Protein AF-A0A8C0FYX8-F1 (afdb_monomer)

Organism: Chelonoidis abingdonii (NCBI:txid106734)

Secondary structure (DSSP, 8-state):
-----THHHHTS-HHHHHHHHHHHHHHHHHHHHHHHTT--HHHHHHHHHHHHHHHHHHHHHHHHHHHHHHHHHTTSS-----

InterPro domains:
  IPR001854 Large ribosomal subunit protein uL29 [MF_00374] (4-64)
  IPR001854 Large ribosomal subunit protein uL29 [PF00831] (8-63)
  IPR001854 Large ribosomal subunit protein uL29 [TIGR00012] (8-63)
  IPR001854 Large ribosomal subunit protein uL29 [cd00427] (8-63)
  IPR018254 Large ribosomal subunit protein uL29, conserved site [PS00579] (43-57)
  IPR036049 Large ribosomal subunit protein uL29 superfamily [G3DSA:1.10.287.310] (1-76)
  IPR036049 Large ribosomal subunit protein uL29 superfamily [SSF46561] (4-64)
  IPR045059 Large ribosomal subunit protein uL29, eukaryota [PTHR45722] (1-74)

Structure (mmCIF, N/CA/C/O backbone):
data_AF-A0A8C0FYX8-F1
#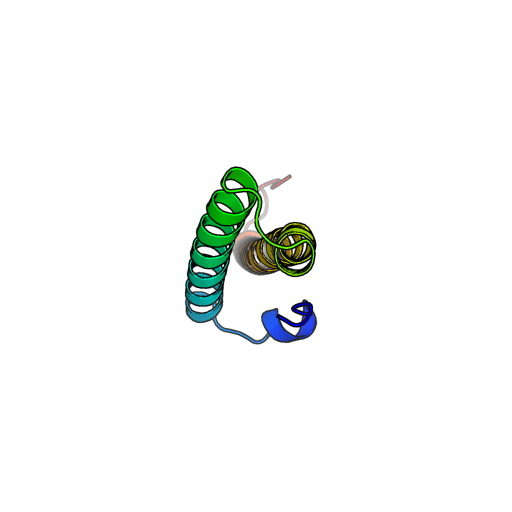
_entry.id   AF-A0A8C0FYX8-F1
#
loop_
_atom_site.group_PDB
_atom_site.id
_atom_site.type_symbol
_atom_site.label_atom_id
_atom_site.label_alt_id
_atom_site.label_comp_id
_atom_site.label_asym_id
_atom_site.label_entity_id
_atom_site.label_seq_id
_atom_site.pdbx_PDB_ins_code
_atom_site.Cartn_x
_atom_site.Cartn_y
_atom_site.Cartn_z
_atom_site.occupancy
_atom_site.B_iso_or_equiv
_atom_site.auth_seq_id
_atom_site.auth_comp_id
_atom_site.auth_asym_id
_atom_site.auth_atom_id
_atom_site.pdbx_PDB_model_num
ATOM 1 N N . MET A 1 1 ? 0.434 -8.679 -9.981 1.00 58.44 1 MET A N 1
ATOM 2 C CA . MET A 1 1 ? -0.319 -8.579 -8.719 1.00 58.44 1 MET A CA 1
ATOM 3 C C . MET A 1 1 ? -1.765 -8.220 -8.995 1.00 58.44 1 MET A C 1
ATOM 5 O O . MET A 1 1 ? -2.024 -7.237 -9.684 1.00 58.44 1 MET A O 1
ATOM 9 N N . ALA A 1 2 ? -2.694 -9.025 -8.483 1.00 64.69 2 ALA A N 1
ATOM 10 C 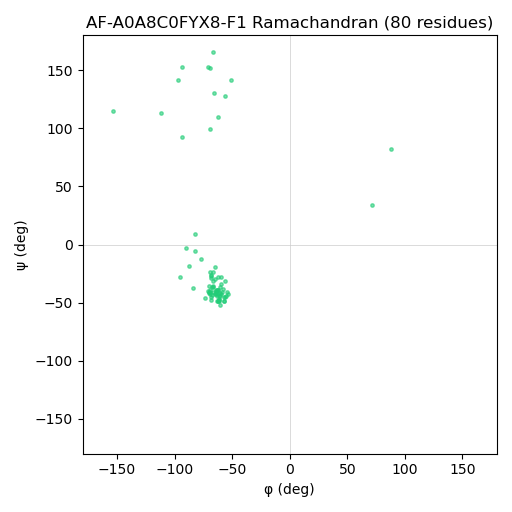CA . ALA A 1 2 ? -4.115 -8.712 -8.523 1.00 64.69 2 ALA A CA 1
ATOM 11 C C . ALA A 1 2 ? -4.441 -7.554 -7.562 1.00 64.69 2 ALA A C 1
ATOM 13 O O . ALA A 1 2 ? -3.759 -7.322 -6.564 1.00 64.69 2 ALA A O 1
ATOM 14 N N . LYS A 1 3 ? -5.496 -6.801 -7.872 1.00 74.19 3 LYS A N 1
ATOM 15 C CA . LYS A 1 3 ? -5.988 -5.691 -7.049 1.00 74.19 3 LYS A CA 1
ATOM 16 C C . LYS A 1 3 ? -6.427 -6.222 -5.674 1.00 74.19 3 LYS A C 1
ATOM 18 O O . LYS A 1 3 ? -7.478 -6.849 -5.589 1.00 74.19 3 LYS A O 1
ATOM 23 N N . ILE A 1 4 ? -5.685 -5.900 -4.609 1.00 80.50 4 ILE A N 1
ATOM 24 C CA . ILE A 1 4 ? -6.053 -6.259 -3.225 1.00 80.50 4 ILE A CA 1
ATOM 25 C C . ILE A 1 4 ? -7.441 -5.700 -2.914 1.00 80.50 4 ILE A C 1
ATOM 27 O O . ILE A 1 4 ? -7.672 -4.513 -3.145 1.00 80.50 4 ILE A O 1
ATOM 31 N N . LYS A 1 5 ? -8.387 -6.507 -2.431 1.00 81.19 5 LYS A N 1
ATOM 32 C CA . LYS A 1 5 ? -9.728 -6.023 -2.072 1.00 81.19 5 LYS A CA 1
ATOM 33 C C . LYS A 1 5 ? -9.781 -5.754 -0.570 1.00 81.19 5 LYS A C 1
ATOM 35 O O . LYS A 1 5 ? -9.213 -6.492 0.221 1.00 81.19 5 LYS A O 1
ATOM 40 N N . ALA A 1 6 ? -10.473 -4.686 -0.174 1.00 75.56 6 ALA A N 1
ATOM 41 C CA . ALA A 1 6 ? -10.536 -4.276 1.231 1.00 75.56 6 ALA A CA 1
ATOM 42 C C . ALA A 1 6 ? -11.247 -5.311 2.124 1.00 75.56 6 ALA A C 1
ATOM 44 O O . ALA A 1 6 ? -10.894 -5.447 3.291 1.00 75.56 6 ALA A O 1
ATOM 45 N N . ARG A 1 7 ? -12.195 -6.074 1.559 1.00 79.44 7 ARG A N 1
ATOM 46 C CA . ARG A 1 7 ? -12.853 -7.206 2.235 1.00 79.44 7 ARG A CA 1
ATOM 47 C C . ARG A 1 7 ? -11.855 -8.220 2.795 1.00 79.44 7 ARG A C 1
ATOM 49 O O . ARG A 1 7 ? -11.981 -8.609 3.947 1.00 79.44 7 ARG A O 1
ATOM 56 N N . ASP A 1 8 ? -10.822 -8.546 2.026 1.00 80.62 8 ASP A N 1
ATOM 57 C CA . ASP A 1 8 ? -9.853 -9.588 2.380 1.00 80.62 8 ASP A CA 1
ATOM 58 C C . ASP A 1 8 ? -8.843 -9.102 3.437 1.00 80.62 8 ASP A C 1
ATOM 60 O O . ASP A 1 8 ? -8.086 -9.894 3.990 1.00 80.62 8 ASP A O 1
ATOM 64 N N . LEU A 1 9 ? -8.799 -7.790 3.704 1.00 80.12 9 LEU A N 1
ATOM 65 C CA . LEU A 1 9 ? -7.892 -7.168 4.672 1.00 80.12 9 LEU A CA 1
ATOM 66 C C . LEU A 1 9 ? -8.535 -6.979 6.048 1.00 80.12 9 LEU A C 1
ATOM 68 O O . LEU A 1 9 ? -7.827 -6.979 7.048 1.00 80.12 9 LEU A O 1
ATOM 72 N N . ARG A 1 10 ? -9.864 -6.827 6.115 1.00 78.31 10 ARG A N 1
ATOM 73 C CA . ARG A 1 10 ? -10.583 -6.601 7.382 1.00 78.31 10 ARG A CA 1
ATOM 74 C C . ARG A 1 10 ? -10.590 -7.818 8.311 1.00 78.31 10 ARG A C 1
ATOM 76 O O . ARG A 1 10 ? -10.746 -7.638 9.509 1.00 78.31 10 ARG A O 1
ATOM 83 N N . GLY A 1 11 ? -10.415 -9.0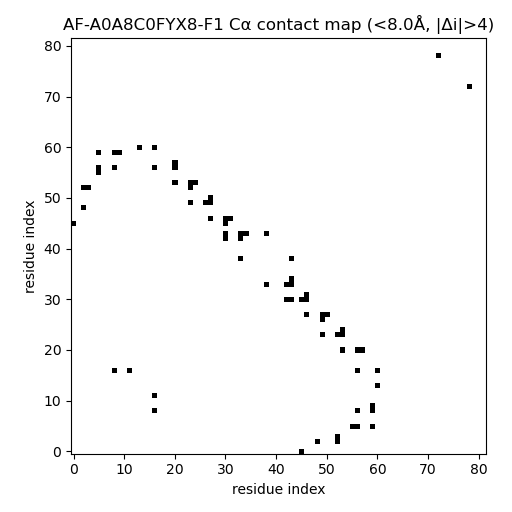26 7.772 1.00 80.50 11 GLY A N 1
ATOM 84 C CA . GLY A 1 11 ? -10.353 -10.268 8.554 1.00 80.50 11 GLY A CA 1
ATOM 85 C C . GLY A 1 11 ? -8.950 -10.668 9.026 1.00 80.50 11 GLY A C 1
ATOM 86 O O . GLY A 1 11 ? -8.817 -11.676 9.711 1.00 80.50 11 GLY A O 1
ATOM 87 N N . LYS A 1 12 ? -7.902 -9.924 8.651 1.00 82.94 12 LYS A N 1
ATOM 88 C CA . LYS A 1 12 ? -6.507 -10.267 8.971 1.00 82.94 12 LYS A CA 1
ATOM 89 C C . LYS A 1 12 ? -6.038 -9.589 10.252 1.00 82.94 12 LYS A C 1
ATOM 91 O O . LYS A 1 12 ? -6.495 -8.499 10.599 1.00 82.94 12 LYS A O 1
ATOM 96 N N . LYS A 1 13 ? -5.071 -10.211 10.931 1.00 86.12 13 LYS A N 1
ATOM 97 C CA . LYS A 1 13 ? -4.431 -9.629 12.119 1.00 86.12 13 LYS A CA 1
ATOM 98 C C . LYS A 1 13 ? -3.563 -8.427 11.738 1.00 86.12 13 LYS A C 1
ATOM 100 O O . LYS A 1 13 ? -3.005 -8.361 10.642 1.00 86.12 13 LYS A O 1
ATOM 105 N N . LYS A 1 14 ? -3.397 -7.487 12.676 1.00 85.19 14 LYS A N 1
ATOM 106 C CA . LYS A 1 14 ? -2.590 -6.267 12.480 1.00 85.19 14 LYS A CA 1
ATOM 107 C C . LYS A 1 14 ? -1.156 -6.583 12.035 1.00 85.19 14 LYS A C 1
ATOM 109 O O . LYS A 1 14 ? -0.642 -5.915 11.148 1.00 85.19 14 LYS A O 1
ATOM 114 N N . GLU A 1 15 ? -0.536 -7.611 12.606 1.00 87.69 15 GLU A N 1
ATOM 115 C CA . GLU A 1 15 ? 0.834 -8.025 12.272 1.00 87.69 15 GLU A CA 1
ATOM 116 C C . GLU A 1 15 ? 0.972 -8.505 10.823 1.00 87.69 15 GLU A C 1
ATOM 118 O O . GLU A 1 15 ? 1.917 -8.136 10.130 1.00 87.69 15 GLU A O 1
ATOM 123 N N . GLU A 1 16 ? 0.004 -9.275 10.327 1.00 88.06 16 GLU A N 1
ATOM 124 C CA . GLU A 1 16 ? -0.010 -9.739 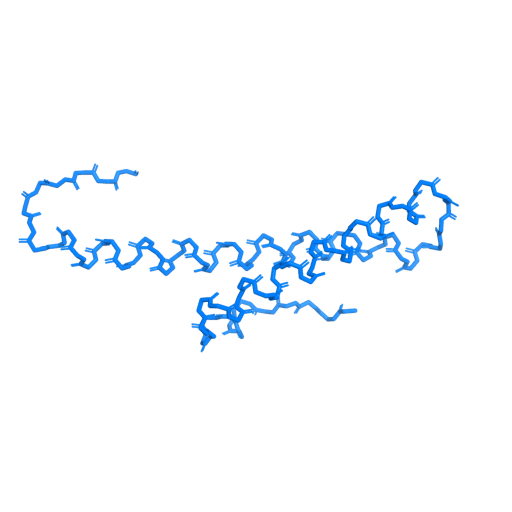8.936 1.00 88.06 16 GLU A CA 1
ATOM 125 C C . GLU A 1 16 ? -0.209 -8.581 7.955 1.00 88.06 16 GLU A C 1
ATOM 127 O O . GLU A 1 16 ? 0.381 -8.572 6.874 1.00 88.06 16 GLU A O 1
ATOM 132 N N . LEU A 1 17 ? -1.025 -7.589 8.332 1.00 87.56 17 LEU A N 1
ATOM 133 C CA . LEU A 1 17 ? -1.218 -6.374 7.542 1.00 87.56 17 LEU A CA 1
ATOM 134 C C . LEU A 1 17 ? 0.058 -5.525 7.480 1.00 87.56 17 LEU A C 1
ATOM 136 O O . LEU A 1 17 ? 0.332 -4.936 6.437 1.00 87.56 17 LEU A O 1
ATOM 140 N N . LEU A 1 18 ? 0.841 -5.475 8.563 1.00 90.06 18 LEU A N 1
ATOM 141 C CA . LEU A 1 18 ? 2.130 -4.778 8.589 1.00 90.06 18 LEU A CA 1
ATOM 142 C C . LEU A 1 18 ? 3.165 -5.479 7.703 1.00 90.06 18 LEU A C 1
ATOM 144 O O . LEU A 1 18 ? 3.778 -4.819 6.871 1.00 90.06 18 LEU A O 1
ATOM 148 N N . LYS A 1 19 ? 3.269 -6.811 7.784 1.00 91.94 19 LYS A N 1
ATOM 149 C CA . LYS A 1 19 ? 4.141 -7.595 6.891 1.00 91.94 19 LYS A CA 1
ATOM 150 C C . LYS A 1 19 ? 3.790 -7.368 5.416 1.00 91.94 19 LYS A C 1
ATOM 152 O O . LYS A 1 19 ? 4.646 -6.985 4.627 1.00 91.94 19 LYS A O 1
ATOM 157 N N . GLN A 1 20 ? 2.502 -7.468 5.068 1.00 89.06 20 GLN A N 1
ATOM 158 C CA . GLN A 1 20 ? 2.020 -7.187 3.706 1.00 89.06 20 GLN A CA 1
ATOM 159 C C . GLN A 1 20 ? 2.326 -5.755 3.249 1.00 89.06 20 GLN A C 1
ATOM 161 O O . GLN A 1 20 ? 2.537 -5.508 2.063 1.00 89.06 20 GLN A O 1
ATOM 166 N N . LEU A 1 21 ? 2.307 -4.791 4.167 1.00 90.88 21 LEU A N 1
ATOM 167 C CA . LEU A 1 21 ? 2.608 -3.401 3.861 1.00 90.88 21 LEU A CA 1
ATOM 168 C C . LEU A 1 21 ? 4.091 -3.206 3.528 1.00 90.88 21 LEU A C 1
ATOM 170 O O . LEU A 1 21 ? 4.397 -2.448 2.603 1.00 90.88 21 LEU A O 1
ATOM 174 N N . ASP A 1 22 ? 4.989 -3.883 4.236 1.00 93.38 22 ASP A N 1
ATOM 175 C CA . ASP A 1 22 ? 6.426 -3.790 3.985 1.00 93.38 22 ASP A CA 1
ATOM 176 C C . ASP A 1 22 ? 6.820 -4.486 2.677 1.00 93.38 22 ASP A C 1
ATOM 178 O O . ASP A 1 22 ? 7.530 -3.884 1.868 1.00 93.38 22 ASP A O 1
ATOM 182 N N . ASP A 1 23 ? 6.237 -5.648 2.373 1.00 92.31 23 ASP A N 1
ATOM 183 C CA . ASP A 1 23 ? 6.420 -6.318 1.077 1.00 92.31 23 ASP A CA 1
ATOM 184 C C . ASP A 1 23 ? 6.008 -5.408 -0.098 1.00 92.31 23 ASP A C 1
ATOM 186 O O . ASP A 1 23 ? 6.738 -5.244 -1.081 1.00 92.31 23 ASP A O 1
ATOM 190 N N . LEU A 1 24 ? 4.855 -4.734 0.021 1.00 92.19 24 LEU A N 1
ATOM 191 C CA . LEU A 1 24 ? 4.363 -3.804 -1.002 1.00 92.19 24 LEU A CA 1
ATOM 192 C C . LEU A 1 24 ? 5.246 -2.554 -1.150 1.00 92.19 24 LEU A C 1
ATOM 194 O O . LEU A 1 24 ? 5.336 -1.991 -2.245 1.00 92.19 24 LEU A O 1
ATOM 198 N N . LYS A 1 25 ? 5.890 -2.086 -0.073 1.00 92.75 25 LYS A N 1
ATOM 199 C CA . LYS A 1 25 ? 6.851 -0.971 -0.139 1.00 92.75 25 LYS A CA 1
ATOM 200 C C . LYS A 1 25 ? 8.130 -1.378 -0.864 1.00 92.75 25 LYS A C 1
ATOM 202 O O . LYS A 1 25 ? 8.630 -0.591 -1.672 1.00 92.75 25 LYS A O 1
ATOM 207 N N . VAL A 1 26 ? 8.640 -2.582 -0.603 1.00 94.00 26 VAL A N 1
ATOM 208 C CA . VAL A 1 26 ? 9.824 -3.120 -1.288 1.00 94.00 26 VAL A CA 1
ATOM 209 C C . VAL A 1 26 ? 9.549 -3.244 -2.785 1.00 94.00 26 VAL A C 1
ATOM 211 O O . VAL A 1 26 ? 10.328 -2.736 -3.596 1.00 94.00 26 VAL A O 1
ATOM 214 N N . GLU A 1 27 ? 8.397 -3.802 -3.165 1.00 90.06 27 GLU A N 1
ATOM 215 C CA . GLU A 1 27 ? 7.991 -3.899 -4.572 1.00 90.06 27 GLU A CA 1
ATOM 216 C C . GLU A 1 27 ? 7.870 -2.509 -5.222 1.00 90.06 27 GLU A C 1
ATOM 218 O O . GLU A 1 27 ? 8.334 -2.287 -6.342 1.00 90.06 27 GLU A O 1
ATOM 223 N N . LEU A 1 28 ? 7.305 -1.525 -4.512 1.00 92.12 28 LEU A N 1
ATOM 224 C CA . LEU A 1 28 ? 7.223 -0.152 -5.010 1.00 92.12 28 LEU A CA 1
ATOM 225 C C . LEU A 1 28 ? 8.610 0.465 -5.243 1.00 92.12 28 LEU A C 1
ATOM 227 O O . LEU A 1 28 ? 8.789 1.170 -6.237 1.00 92.12 28 LEU A O 1
ATOM 231 N N . SER A 1 29 ? 9.582 0.200 -4.369 1.00 91.62 29 SER A N 1
ATOM 232 C CA . SER A 1 29 ? 10.964 0.662 -4.541 1.00 91.62 29 SER A CA 1
ATOM 233 C C . SER A 1 29 ? 11.590 0.082 -5.813 1.00 91.62 29 SER A C 1
ATOM 235 O O . SER A 1 29 ? 12.077 0.827 -6.666 1.00 91.62 29 SER A O 1
ATOM 237 N N . GLN A 1 30 ? 11.457 -1.231 -6.017 1.00 90.06 30 GLN A N 1
ATOM 238 C CA . GLN A 1 30 ? 11.948 -1.914 -7.218 1.00 90.06 30 GLN A CA 1
ATOM 239 C C . GLN A 1 30 ? 11.309 -1.358 -8.499 1.00 90.06 30 GLN A C 1
ATOM 241 O O . GLN A 1 30 ? 11.994 -1.102 -9.491 1.00 90.06 30 GLN A O 1
ATOM 246 N N . LEU A 1 31 ? 9.997 -1.100 -8.482 1.00 90.31 31 LEU A N 1
ATOM 247 C CA . LEU A 1 31 ? 9.292 -0.520 -9.627 1.00 90.31 31 LEU A CA 1
ATOM 248 C C . LEU A 1 31 ? 9.688 0.941 -9.898 1.00 90.31 31 LEU A C 1
ATOM 250 O O . LEU A 1 31 ? 9.635 1.380 -11.048 1.00 90.31 31 LEU A O 1
ATOM 254 N N . ARG A 1 32 ? 10.099 1.705 -8.876 1.00 90.25 32 ARG A N 1
ATOM 255 C CA . ARG A 1 32 ? 10.634 3.066 -9.061 1.00 90.25 32 ARG A CA 1
ATOM 256 C C . ARG A 1 32 ? 12.005 3.042 -9.726 1.00 90.25 32 ARG A C 1
ATOM 258 O O . ARG A 1 32 ? 12.214 3.843 -10.630 1.00 90.25 32 ARG A O 1
ATOM 265 N N . VAL A 1 33 ? 12.884 2.112 -9.351 1.00 89.38 33 VAL A N 1
ATOM 266 C CA . VAL A 1 33 ? 14.174 1.917 -10.039 1.00 89.38 33 VAL A CA 1
ATOM 267 C C . VAL A 1 33 ? 13.937 1.532 -11.498 1.00 89.38 33 VAL A C 1
ATOM 269 O O . VAL A 1 33 ? 14.467 2.179 -12.395 1.00 89.38 33 VAL A O 1
ATOM 272 N N . ALA A 1 34 ? 13.041 0.570 -11.748 1.00 88.50 34 ALA A N 1
ATOM 273 C CA . ALA A 1 34 ? 12.676 0.159 -13.104 1.00 88.50 34 ALA A CA 1
ATOM 274 C C . ALA A 1 34 ? 12.076 1.298 -13.949 1.00 88.50 34 ALA A C 1
ATOM 276 O O . ALA A 1 34 ? 12.190 1.283 -15.170 1.00 88.50 34 ALA A O 1
ATOM 277 N N . LYS A 1 35 ? 11.426 2.286 -13.320 1.00 89.12 35 LYS A N 1
ATOM 278 C CA . LYS A 1 35 ? 10.954 3.489 -14.016 1.00 89.12 35 LYS A CA 1
ATOM 279 C C . LYS A 1 35 ? 12.114 4.375 -14.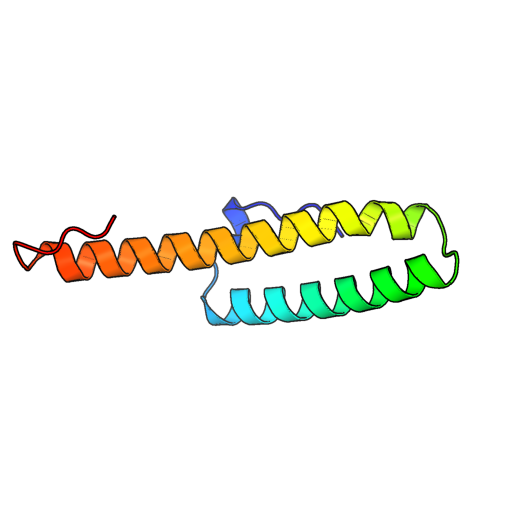467 1.00 89.12 35 LYS A C 1
ATOM 281 O O . LYS A 1 35 ? 12.060 4.895 -15.575 1.00 89.12 35 LYS A O 1
ATOM 286 N N . VAL A 1 36 ? 13.121 4.564 -13.615 1.00 87.88 36 VAL A N 1
ATOM 287 C CA . VAL A 1 36 ? 14.292 5.402 -13.922 1.00 87.88 36 VAL A CA 1
ATOM 288 C C . VAL A 1 36 ? 15.143 4.772 -15.023 1.00 87.88 36 VAL A C 1
ATOM 290 O O . VAL A 1 36 ? 15.621 5.481 -15.897 1.00 87.88 36 VAL A O 1
ATOM 293 N N . THR A 1 37 ? 15.266 3.446 -15.043 1.00 87.44 37 THR A N 1
ATOM 294 C CA . THR A 1 37 ? 16.055 2.719 -16.049 1.00 87.44 37 THR A CA 1
ATOM 295 C C . THR A 1 37 ? 15.321 2.471 -17.373 1.00 87.44 37 THR A C 1
ATOM 297 O O . THR A 1 37 ? 15.818 1.724 -18.210 1.00 87.44 37 THR A O 1
ATOM 300 N N . GLY A 1 38 ? 14.142 3.071 -17.586 1.00 82.69 38 GLY A N 1
ATOM 301 C CA . GLY A 1 38 ? 13.396 2.928 -18.844 1.00 82.69 38 GLY A CA 1
ATOM 302 C C . GLY A 1 38 ? 12.773 1.541 -19.054 1.00 82.69 38 GLY A C 1
ATOM 303 O O . GLY A 1 38 ? 12.703 1.048 -20.176 1.00 82.69 38 GLY A O 1
ATOM 304 N N . GLY A 1 39 ? 12.331 0.877 -17.983 1.00 81.62 39 GLY A N 1
ATOM 305 C CA . GLY A 1 39 ? 11.765 -0.470 -18.043 1.00 81.62 39 GLY A CA 1
ATOM 306 C C . GLY A 1 39 ? 10.419 -0.584 -18.779 1.00 81.62 39 GLY A C 1
ATOM 307 O O . GLY A 1 39 ? 9.706 0.391 -19.009 1.00 81.62 39 GLY A O 1
ATOM 308 N N . ALA A 1 40 ? 10.032 -1.825 -19.097 1.00 85.06 40 ALA A N 1
ATOM 309 C CA . ALA A 1 40 ? 8.822 -2.152 -19.858 1.00 85.06 40 ALA A CA 1
ATOM 310 C C . ALA A 1 40 ? 7.524 -1.501 -19.322 1.00 85.06 40 ALA A C 1
ATOM 312 O O . ALA A 1 40 ? 7.259 -1.489 -18.114 1.00 85.06 40 ALA A O 1
ATOM 313 N N . ALA A 1 41 ? 6.640 -1.076 -20.235 1.00 81.50 41 ALA A N 1
ATOM 314 C CA . ALA A 1 41 ? 5.352 -0.434 -19.924 1.00 81.50 41 ALA A CA 1
ATOM 315 C C . ALA A 1 41 ? 4.439 -1.277 -19.008 1.00 81.50 41 ALA A C 1
ATOM 317 O O . ALA A 1 41 ? 3.711 -0.746 -18.164 1.00 81.50 41 ALA A O 1
ATOM 318 N N . SER A 1 42 ? 4.532 -2.605 -19.106 1.00 82.81 42 SER A N 1
ATOM 319 C CA . SER A 1 42 ? 3.816 -3.557 -18.248 1.00 82.81 42 SER A CA 1
ATOM 320 C C . SER A 1 42 ? 4.270 -3.530 -16.781 1.00 82.81 42 SER A C 1
ATOM 322 O O . SER A 1 42 ? 3.504 -3.906 -15.894 1.00 82.81 42 SER A O 1
ATOM 324 N N . LYS A 1 43 ? 5.500 -3.079 -16.495 1.00 79.56 43 LYS A N 1
ATOM 325 C CA . LYS A 1 43 ? 6.001 -2.843 -15.130 1.00 79.56 43 LYS A CA 1
ATOM 326 C C . LYS A 1 43 ? 5.575 -1.462 -14.620 1.00 79.56 43 LYS A C 1
ATOM 328 O O . LYS A 1 43 ? 5.175 -1.339 -13.465 1.00 79.56 43 LYS A O 1
ATOM 333 N N . LEU A 1 44 ? 5.553 -0.448 -15.486 1.00 81.69 44 LEU A N 1
ATOM 334 C CA . LEU A 1 44 ? 5.130 0.916 -15.140 1.00 81.69 44 LEU A CA 1
ATOM 335 C C . LEU A 1 44 ? 3.648 1.004 -14.738 1.00 81.69 44 LEU A C 1
ATOM 337 O O . LEU A 1 44 ? 3.305 1.679 -13.765 1.00 81.69 44 LEU A O 1
ATOM 341 N N . SER A 1 45 ? 2.764 0.272 -15.420 1.00 85.38 45 SER A N 1
ATOM 342 C CA . SER A 1 45 ? 1.329 0.234 -15.093 1.00 85.38 45 SER A CA 1
ATOM 343 C C . SER A 1 45 ? 1.041 -0.328 -13.691 1.00 85.38 45 SER A C 1
ATOM 345 O O . SER A 1 45 ? 0.080 0.086 -13.031 1.00 85.38 45 SER A O 1
ATOM 347 N N . LYS A 1 46 ? 1.916 -1.205 -13.176 1.00 86.56 46 LYS A N 1
ATOM 348 C CA . LYS A 1 46 ? 1.808 -1.793 -11.830 1.00 86.56 46 LYS A CA 1
ATOM 349 C C . LYS A 1 46 ? 2.044 -0.772 -10.717 1.00 86.56 46 LYS A C 1
ATOM 351 O O . LYS A 1 46 ? 1.429 -0.901 -9.661 1.00 86.56 46 LYS A O 1
ATOM 356 N N . ILE A 1 47 ? 2.818 0.292 -10.959 1.00 89.19 47 ILE A N 1
ATOM 357 C CA . ILE A 1 47 ? 3.107 1.342 -9.960 1.00 89.19 47 ILE A CA 1
ATOM 358 C C . ILE A 1 47 ? 1.812 1.944 -9.402 1.00 89.19 47 ILE A C 1
ATOM 360 O O . ILE A 1 47 ? 1.656 2.107 -8.189 1.00 89.19 47 ILE A O 1
ATOM 364 N N . ARG A 1 48 ? 0.840 2.244 -10.275 1.00 89.31 48 ARG A N 1
ATOM 365 C CA . ARG A 1 48 ? -0.456 2.806 -9.859 1.00 89.31 48 ARG A CA 1
ATOM 366 C C . ARG A 1 48 ? -1.244 1.824 -8.994 1.00 89.31 48 ARG A C 1
ATOM 368 O O . ARG A 1 48 ? -1.905 2.238 -8.041 1.00 89.31 48 ARG A O 1
ATOM 375 N N . VAL A 1 49 ? -1.190 0.538 -9.330 1.00 89.75 49 VAL A N 1
ATOM 376 C CA . VAL A 1 49 ? -1.910 -0.519 -8.611 1.00 89.75 49 VAL A CA 1
ATOM 377 C C . VAL A 1 49 ? -1.314 -0.713 -7.219 1.00 89.75 49 VAL A C 1
ATOM 379 O O . VAL A 1 49 ? -2.065 -0.676 -6.246 1.00 89.75 49 VAL A O 1
ATOM 382 N N . VAL A 1 50 ? 0.014 -0.824 -7.112 1.00 90.19 50 VAL A N 1
ATOM 383 C CA . VAL A 1 50 ? 0.730 -1.008 -5.838 1.00 90.19 50 VAL A CA 1
ATOM 384 C C . VAL A 1 50 ? 0.495 0.179 -4.898 1.00 90.19 50 VAL A C 1
ATOM 386 O O . VAL A 1 50 ? 0.101 -0.026 -3.751 1.00 90.19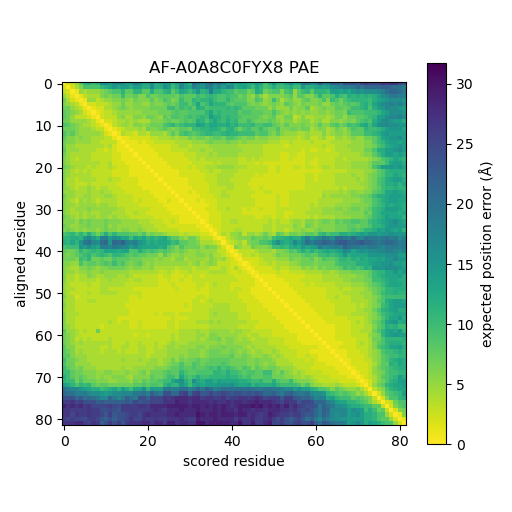 50 VAL A O 1
ATOM 389 N N . ARG A 1 51 ? 0.568 1.429 -5.389 1.00 91.88 51 ARG A N 1
ATOM 390 C CA . ARG A 1 51 ? 0.237 2.625 -4.580 1.00 91.88 51 ARG A CA 1
ATOM 391 C C . ARG A 1 51 ? -1.178 2.573 -3.999 1.00 91.88 51 ARG A C 1
ATOM 393 O O . ARG A 1 51 ? -1.377 2.847 -2.817 1.00 91.88 51 ARG A O 1
ATOM 400 N N . LYS A 1 52 ? -2.170 2.194 -4.815 1.00 91.75 52 LYS A N 1
ATOM 401 C CA . LYS A 1 52 ? -3.565 2.045 -4.361 1.00 91.75 52 LYS A CA 1
ATOM 402 C C . LYS A 1 52 ? -3.754 0.868 -3.404 1.00 91.75 52 LYS A C 1
ATOM 404 O O . LYS A 1 52 ? -4.713 0.860 -2.636 1.00 91.75 52 LYS A O 1
ATOM 409 N N . SER A 1 53 ? -2.912 -0.155 -3.480 1.00 90.94 53 SER A N 1
ATOM 410 C CA . SER A 1 53 ? -2.928 -1.283 -2.550 1.00 90.94 53 SER A CA 1
ATOM 411 C C . SER A 1 53 ? -2.373 -0.881 -1.180 1.00 90.94 53 SER A C 1
ATOM 413 O O . SER A 1 53 ? -3.061 -1.104 -0.188 1.00 90.94 53 SER A O 1
ATOM 415 N N . ILE A 1 54 ? -1.233 -0.178 -1.127 1.00 91.50 54 ILE A N 1
ATOM 416 C CA . ILE A 1 54 ? -0.651 0.358 0.122 1.00 91.50 54 ILE A CA 1
ATOM 417 C C . ILE A 1 54 ? -1.652 1.265 0.846 1.00 91.50 54 ILE A C 1
ATOM 419 O O . ILE A 1 54 ? -1.921 1.079 2.032 1.00 91.50 54 ILE A O 1
ATOM 423 N N . ALA A 1 55 ? -2.268 2.204 0.117 1.00 91.75 55 ALA A N 1
ATOM 424 C CA . ALA A 1 55 ? -3.262 3.108 0.692 1.00 91.75 55 ALA A CA 1
ATOM 425 C C . ALA A 1 55 ? -4.443 2.351 1.326 1.00 91.75 55 ALA A C 1
ATOM 427 O O . ALA A 1 55 ? -4.933 2.733 2.388 1.00 91.75 55 ALA A O 1
ATOM 428 N N . ARG A 1 56 ? -4.886 1.246 0.712 1.00 90.62 56 ARG A N 1
ATOM 429 C CA . ARG A 1 56 ? -5.987 0.428 1.241 1.00 90.62 56 ARG A CA 1
ATOM 430 C C . ARG A 1 56 ? -5.613 -0.312 2.522 1.00 90.62 56 ARG A C 1
ATOM 432 O O . ARG A 1 56 ? -6.428 -0.323 3.438 1.00 90.62 56 ARG A O 1
ATOM 439 N N . VAL A 1 57 ? -4.405 -0.870 2.610 1.00 89.25 57 VAL A N 1
ATOM 440 C CA . VAL A 1 57 ? -3.915 -1.529 3.835 1.00 89.25 57 VAL A CA 1
ATOM 441 C C . VAL A 1 57 ? -3.839 -0.527 4.988 1.00 89.25 57 VAL A C 1
ATOM 443 O O . VAL A 1 57 ? -4.422 -0.764 6.044 1.00 89.25 57 VAL A O 1
ATOM 446 N N . LEU A 1 58 ? -3.235 0.643 4.755 1.00 90.94 58 LEU A N 1
ATOM 447 C CA . LEU A 1 58 ? -3.169 1.721 5.749 1.00 90.94 58 LEU A CA 1
ATOM 448 C C . LEU A 1 58 ? -4.557 2.191 6.202 1.00 90.94 58 LEU A C 1
ATOM 450 O O . LEU A 1 58 ? -4.782 2.405 7.390 1.00 90.94 58 LEU A O 1
ATOM 454 N N . THR A 1 59 ? -5.511 2.305 5.274 1.00 92.19 59 THR A N 1
ATOM 455 C CA . THR A 1 59 ? -6.884 2.715 5.606 1.00 92.19 59 THR A CA 1
ATOM 456 C C . THR A 1 59 ? -7.555 1.718 6.551 1.00 92.19 59 THR A C 1
ATOM 458 O O . THR A 1 59 ? -8.190 2.134 7.514 1.00 92.19 59 THR A O 1
ATOM 461 N N . VAL A 1 60 ? -7.399 0.410 6.320 1.00 89.88 60 VAL A N 1
ATOM 462 C CA . VAL A 1 60 ? -7.980 -0.632 7.189 1.00 89.88 60 VAL A CA 1
ATOM 463 C C . VAL A 1 60 ? -7.326 -0.628 8.576 1.00 89.88 60 VAL A C 1
ATOM 465 O O . VAL A 1 60 ? -8.022 -0.718 9.588 1.00 89.88 60 VAL A O 1
ATOM 468 N N . ILE A 1 61 ? -6.004 -0.446 8.644 1.00 89.12 61 ILE A N 1
ATOM 469 C CA . ILE A 1 61 ? -5.283 -0.314 9.919 1.00 89.12 61 ILE A CA 1
ATOM 470 C C . ILE A 1 61 ? -5.789 0.909 10.701 1.00 89.12 61 ILE A C 1
ATOM 472 O O . ILE A 1 61 ? -6.059 0.812 11.895 1.00 89.12 61 ILE A O 1
ATOM 476 N N . ASN A 1 62 ? -5.984 2.046 10.034 1.00 90.00 62 ASN A N 1
ATOM 477 C CA . ASN A 1 62 ? -6.476 3.258 10.686 1.00 90.00 62 ASN A CA 1
ATOM 478 C C . ASN A 1 62 ? -7.951 3.142 11.104 1.00 90.00 62 ASN A C 1
ATOM 480 O O . ASN A 1 62 ? -8.322 3.651 12.159 1.00 90.00 62 ASN A O 1
ATOM 484 N N . GLN A 1 63 ? -8.786 2.456 10.313 1.00 88.75 63 GLN A N 1
ATOM 485 C CA . GLN A 1 63 ? -10.184 2.172 10.664 1.00 88.75 63 GLN A CA 1
ATOM 486 C C . GLN A 1 63 ? -10.271 1.355 11.956 1.00 88.75 63 GLN A C 1
ATOM 488 O O . GLN A 1 63 ? -10.933 1.777 12.899 1.00 88.75 63 GLN A O 1
ATOM 493 N N . THR A 1 64 ? -9.539 0.241 12.031 1.00 86.94 64 THR A N 1
ATOM 494 C CA . THR A 1 64 ? -9.546 -0.639 13.212 1.00 86.94 64 THR A CA 1
ATOM 495 C C . THR A 1 64 ? -9.004 0.060 14.459 1.00 86.94 64 THR A C 1
ATOM 497 O O . THR A 1 64 ? -9.576 -0.071 15.538 1.00 86.94 64 THR A O 1
ATOM 500 N N . GLN A 1 65 ? -7.952 0.874 14.323 1.00 86.69 65 GLN A N 1
ATOM 501 C CA . GLN A 1 65 ? -7.434 1.679 15.432 1.00 86.69 65 GLN A CA 1
ATOM 502 C C . GLN A 1 65 ? -8.458 2.706 15.928 1.00 86.69 65 GLN A C 1
ATOM 504 O O . GLN A 1 65 ? -8.727 2.757 17.127 1.00 86.69 65 GLN A O 1
ATOM 509 N N . LYS A 1 66 ? -9.080 3.482 15.027 1.00 88.88 66 LYS A N 1
ATOM 510 C CA . LYS A 1 66 ? -10.117 4.457 15.406 1.00 88.88 66 LYS A CA 1
ATOM 511 C C . LYS A 1 66 ? -11.334 3.788 16.044 1.00 88.88 66 LYS A C 1
ATOM 513 O O . LYS A 1 66 ? -11.875 4.326 17.002 1.00 88.8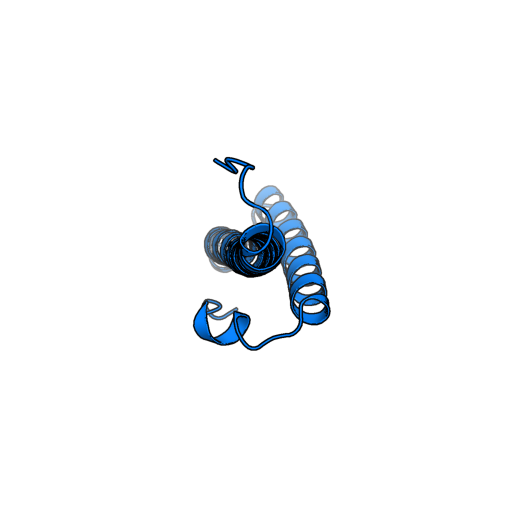8 66 LYS A O 1
ATOM 518 N N . GLU A 1 67 ? -11.765 2.629 15.551 1.00 87.75 67 GLU A N 1
ATOM 519 C CA . GLU A 1 67 ? -12.871 1.871 16.150 1.00 87.75 67 GLU A CA 1
ATOM 520 C C . GLU A 1 67 ? -12.542 1.387 17.565 1.00 87.75 67 GLU A C 1
ATOM 522 O O . GLU A 1 67 ? -13.377 1.516 18.460 1.00 87.75 67 GLU A O 1
ATOM 527 N N . ASN A 1 68 ? -11.325 0.887 17.794 1.00 86.56 68 ASN A N 1
ATOM 528 C CA . ASN A 1 68 ? -10.885 0.457 19.122 1.00 86.56 68 ASN A CA 1
ATOM 529 C C . ASN A 1 68 ? -10.804 1.634 20.102 1.00 86.56 68 ASN A C 1
ATOM 531 O O . ASN A 1 68 ? -11.294 1.527 21.224 1.00 86.56 68 ASN A O 1
ATOM 535 N N . LEU A 1 69 ? -10.275 2.778 19.659 1.00 86.25 69 LEU A N 1
ATOM 536 C CA . LEU A 1 69 ? -10.242 4.003 20.461 1.00 86.25 69 LEU A CA 1
ATOM 5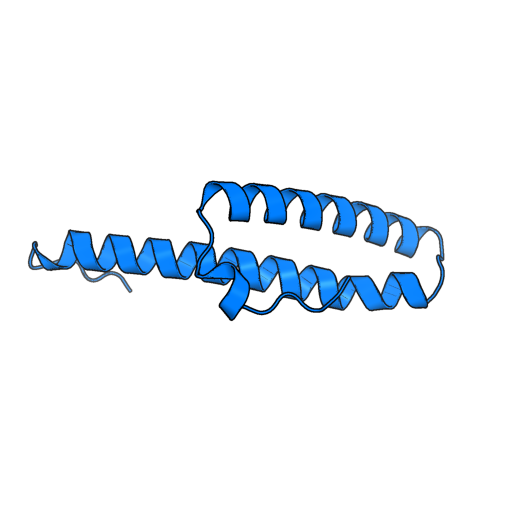37 C C . LEU A 1 69 ? -11.660 4.499 20.780 1.00 86.25 69 LEU A C 1
ATOM 539 O O . LEU A 1 69 ? -11.960 4.803 21.928 1.00 86.25 69 LEU A O 1
ATOM 543 N N . ARG A 1 70 ? -12.574 4.508 19.800 1.00 84.94 70 ARG A N 1
ATOM 544 C CA . ARG A 1 70 ? -13.979 4.894 20.021 1.00 84.94 70 ARG A CA 1
ATOM 545 C C . ARG A 1 70 ? -14.687 3.997 21.030 1.00 84.94 70 ARG A C 1
ATOM 547 O O . ARG A 1 70 ? -15.508 4.500 21.785 1.00 84.94 70 ARG A O 1
ATOM 554 N N . LYS A 1 71 ? -14.399 2.691 21.047 1.00 84.88 71 LYS A N 1
ATOM 555 C CA . LYS A 1 71 ? -14.938 1.762 22.055 1.00 84.88 71 LYS A CA 1
ATOM 556 C C . LYS A 1 71 ? -14.370 2.051 23.443 1.00 84.88 71 LYS A C 1
ATOM 558 O O . LYS A 1 71 ? -15.135 2.078 24.398 1.00 84.88 71 LYS A O 1
ATOM 563 N N . PHE A 1 72 ? -13.066 2.307 23.533 1.00 80.75 72 PHE A N 1
ATOM 564 C CA . PHE A 1 72 ? -12.386 2.624 24.788 1.00 80.75 72 PHE A CA 1
ATOM 565 C C . PHE A 1 72 ? -12.916 3.922 25.422 1.00 80.75 72 PHE A C 1
ATOM 567 O O . PHE A 1 72 ? -13.317 3.923 26.580 1.00 80.75 72 PHE A O 1
ATOM 574 N N . TYR A 1 73 ? -13.022 5.004 24.643 1.00 79.25 73 TYR A N 1
ATOM 575 C CA . TYR A 1 73 ? -13.483 6.309 25.138 1.00 79.25 73 TYR A CA 1
ATOM 576 C C . TYR A 1 73 ? -15.009 6.461 25.221 1.00 79.25 73 TYR A C 1
ATOM 578 O O . TYR A 1 73 ? -15.486 7.455 25.754 1.00 79.25 73 TYR A O 1
ATOM 586 N N . LYS A 1 74 ? -15.807 5.489 24.755 1.00 70.25 74 LYS A N 1
ATOM 587 C CA . LYS A 1 74 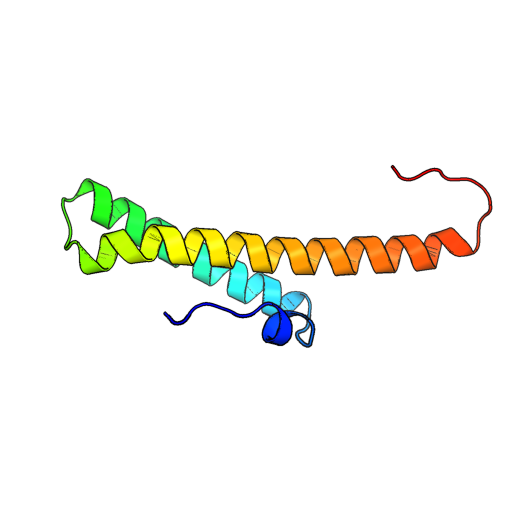? -17.278 5.532 24.896 1.00 70.25 74 LYS A CA 1
ATOM 588 C C . LYS A 1 74 ? -17.747 5.455 26.355 1.00 70.25 74 LYS A C 1
ATOM 590 O O . LYS A 1 74 ? -18.890 5.794 26.637 1.00 70.25 74 LYS A O 1
ATOM 595 N N . VAL A 1 75 ? -16.882 4.970 27.244 1.00 65.50 75 VAL A N 1
ATOM 596 C CA . VAL A 1 75 ? -17.155 4.764 28.674 1.00 65.50 75 VAL A CA 1
ATOM 597 C C . VAL A 1 75 ? -16.869 6.029 29.499 1.00 65.50 75 VAL A C 1
ATOM 599 O O . VAL A 1 75 ? -17.401 6.174 30.595 1.00 65.50 75 VAL A O 1
ATOM 602 N N . SER A 1 76 ? -16.090 6.979 28.971 1.00 56.72 76 SER A N 1
ATOM 603 C CA . SER A 1 76 ? -15.769 8.238 29.651 1.00 56.72 76 SER A CA 1
ATOM 604 C C . SER A 1 76 ? -16.440 9.406 28.920 1.00 56.72 76 SER A C 1
ATOM 606 O O . SER A 1 76 ? -16.082 9.688 27.774 1.00 56.72 76 SER A O 1
ATOM 608 N N . PRO A 1 77 ? -17.422 10.093 29.532 1.00 49.91 77 PRO A N 1
ATOM 609 C CA . PRO A 1 77 ? -18.019 11.271 28.924 1.00 49.91 77 PRO A CA 1
ATOM 610 C C . PRO A 1 77 ? -16.933 12.347 28.851 1.00 49.91 77 PRO A C 1
ATOM 612 O O . PRO A 1 77 ? -16.273 12.620 29.848 1.00 49.91 77 PRO A O 1
ATOM 615 N N . ASN A 1 78 ? -16.761 12.957 27.682 1.00 53.41 78 ASN A N 1
ATOM 616 C CA . ASN A 1 78 ? -15.774 13.998 27.366 1.00 53.41 78 ASN A CA 1
ATOM 617 C C . ASN A 1 78 ? -14.409 13.481 26.897 1.00 53.41 78 ASN A C 1
ATOM 619 O O . ASN A 1 78 ? -13.417 13.528 27.615 1.00 53.41 78 ASN A O 1
ATOM 623 N N . PHE A 1 79 ? -14.327 13.148 25.610 1.00 42.44 79 PHE A N 1
ATOM 624 C CA . PHE A 1 79 ? -13.265 13.724 24.785 1.00 42.44 79 PHE A CA 1
ATOM 625 C C . PHE A 1 79 ? -13.707 13.753 23.321 1.00 42.44 79 PHE A C 1
ATOM 627 O O . PHE A 1 79 ? -13.956 12.720 22.698 1.00 42.44 79 PHE A O 1
ATOM 634 N N . VAL A 1 80 ? -13.849 14.960 22.779 1.00 50.12 80 VAL A N 1
ATOM 635 C CA . VAL A 1 80 ? -14.134 15.195 21.363 1.00 50.12 80 VAL A CA 1
ATOM 636 C C . VAL A 1 80 ? -12.887 14.791 20.574 1.00 50.12 80 VAL A C 1
ATOM 638 O O . VAL A 1 80 ? -11.924 15.545 20.505 1.00 50.12 80 VAL A O 1
ATOM 641 N N . LEU A 1 81 ? -12.881 13.586 19.999 1.00 52.59 81 LEU A N 1
ATOM 642 C CA . LEU A 1 81 ? -11.905 13.206 18.974 1.00 52.59 81 LEU A CA 1
ATOM 643 C C . LEU A 1 81 ? -12.511 13.483 17.594 1.00 52.59 81 LEU A C 1
ATOM 645 O O . LEU A 1 81 ? -13.232 12.647 17.038 1.00 52.59 81 LEU A O 1
ATOM 649 N N . CYS A 1 82 ? -12.230 14.688 17.095 1.00 37.56 82 CYS A N 1
ATOM 650 C CA . CYS A 1 82 ? -12.349 15.052 15.684 1.00 37.56 82 CYS A CA 1
ATOM 651 C C . CYS A 1 82 ? -11.298 14.276 14.864 1.00 37.56 82 CYS A C 1
ATOM 653 O O . CYS A 1 82 ? -10.135 14.202 15.325 1.00 37.56 82 CYS A O 1
#

Radius of gyration: 17.12 Å; Cα contacts (8 Å, |Δi|>4): 37; chains: 1; bounding box: 34×26×50 Å

Sequence (82 aa):
MAKIKARDLRGKKKEELLKQLDDLKVELSQLRVAKVTGGAASKLSKIRVVRKSIARVLTVINQTQKENLRKFYKVSPNFVLC

Nearest PDB structures (foldseek):
  8q87-assembly1_Bh  TM=9.694E-01  e=2.174E-09  Gallus gallus
  9f1b-assembly1_Bh  TM=9.706E-01  e=2.604E-09  Oryctolagus cuniculus
  9cai-assembly1_Ch  TM=9.718E-01  e=2.690E-07  Caenorhabditis elegans
  7qiz-assembly1_j  TM=9.670E-01  e=4.626E-07  Solanum lycopersicum
  8b2l-assembly1_n3  TM=9.631E-01  e=5.219E-07  Nicotiana tabacum

Solvent-accessible surface area (backbone atoms only — not comparable to full-atom values): 5005 Å² total; per-residue (Å²): 134,81,84,75,56,71,76,76,55,73,82,52,56,72,68,60,53,50,53,55,46,51,54,52,49,53,53,51,50,55,48,51,52,37,56,74,74,70,52,60,68,80,57,58,61,44,53,63,53,51,54,57,38,50,54,49,53,53,48,53,55,51,50,54,51,52,52,52,49,52,60,65,50,69,78,48,91,85,73,90,82,127

Mean predicted aligned error: 7.5 Å

pLDDT: mean 82.68, std 12.31, range [37.56, 94.0]

Foldseek 3Di:
DDQDDLVVLLPDDPVVLVVVLVVLVVLLVVLVVCVVVVHDPVSVVCNVRSVVNNVSSVVSSVVVVVVVVCVVCVVPPDDDDD